Protein AF-G5BV35-F1 (afdb_monomer_lite)

Organism: Heterocephalus glaber (NCBI:txid10181)

pLDDT: mean 74.3, std 12.79, range [52.28, 94.0]

Secondary structure (DSSP, 8-state):
-PPPPPPPPPPPPPP-PPPP-----TT---HHHHHHHHHHHHHTT-SS--HHHHHHHHHHHS-HHHHHHHHHHHHHHHHHHHHT-

Structure (mmCIF, N/CA/C/O backbone):
data_AF-G5BV35-F1
#
_entry.id   AF-G5BV35-F1
#
loop_
_atom_site.group_PDB
_atom_site.id
_atom_site.type_symbol
_atom_site.label_atom_id
_atom_site.label_alt_id
_atom_site.label_comp_id
_atom_site.label_asym_id
_atom_site.label_entity_id
_atom_site.label_seq_id
_atom_site.pdbx_PDB_ins_code
_atom_site.Cartn_x
_atom_site.Cartn_y
_atom_site.Cartn_z
_atom_site.occupancy
_atom_site.B_iso_or_equiv
_atom_site.auth_seq_id
_atom_site.auth_comp_id
_atom_site.auth_asym_id
_atom_site.auth_atom_id
_atom_site.pdbx_PDB_model_num
ATOM 1 N N . MET A 1 1 ? 51.196 -22.886 -11.269 1.00 52.28 1 MET A N 1
ATOM 2 C CA . MET A 1 1 ? 50.314 -22.385 -10.194 1.00 52.28 1 MET A CA 1
ATOM 3 C C . MET A 1 1 ? 49.847 -20.993 -10.587 1.00 52.28 1 MET A C 1
ATOM 5 O O . MET A 1 1 ? 50.708 -20.129 -10.684 1.00 52.28 1 MET A O 1
ATOM 9 N N . PRO A 1 2 ? 48.564 -20.775 -10.922 1.00 65.44 2 PRO A N 1
ATOM 10 C CA . PRO A 1 2 ? 48.063 -19.432 -11.202 1.00 65.44 2 PRO A CA 1
ATOM 11 C C . PRO A 1 2 ? 47.829 -18.667 -9.889 1.00 65.44 2 PRO A C 1
ATOM 13 O O . PRO A 1 2 ? 47.339 -19.242 -8.918 1.00 65.44 2 PRO A O 1
ATOM 16 N N . GLU A 1 3 ? 48.197 -17.385 -9.849 1.00 63.47 3 GLU A N 1
ATOM 17 C CA . GLU A 1 3 ? 47.950 -16.512 -8.694 1.00 63.47 3 GLU A CA 1
ATOM 18 C C . GLU A 1 3 ? 46.445 -16.228 -8.502 1.00 63.47 3 GLU A C 1
ATOM 20 O O . GLU A 1 3 ? 45.705 -16.132 -9.488 1.00 63.47 3 GLU A O 1
ATOM 25 N N . PRO A 1 4 ? 45.962 -16.055 -7.255 1.00 67.81 4 PRO A N 1
ATOM 26 C CA . PRO A 1 4 ? 44.572 -15.699 -7.001 1.00 67.81 4 PRO A CA 1
ATOM 27 C C . PRO A 1 4 ? 44.284 -14.267 -7.472 1.00 67.81 4 PRO A C 1
ATOM 29 O O . PRO A 1 4 ? 44.958 -13.311 -7.083 1.00 67.81 4 PRO A O 1
ATOM 32 N N . ALA A 1 5 ? 43.247 -14.114 -8.299 1.00 67.69 5 ALA A N 1
ATOM 33 C CA . ALA A 1 5 ? 42.793 -12.822 -8.801 1.00 67.69 5 ALA A CA 1
ATOM 34 C C . ALA A 1 5 ? 42.461 -11.867 -7.638 1.00 67.69 5 ALA A C 1
ATOM 36 O O . ALA A 1 5 ? 41.596 -12.152 -6.807 1.00 67.69 5 ALA A O 1
ATOM 37 N N . ARG A 1 6 ? 43.143 -10.715 -7.577 1.00 67.00 6 ARG A N 1
ATOM 38 C CA . ARG A 1 6 ? 42.859 -9.666 -6.587 1.00 67.00 6 ARG A CA 1
ATOM 39 C C . ARG A 1 6 ? 41.422 -9.165 -6.762 1.00 67.00 6 ARG A C 1
ATOM 41 O O . ARG A 1 6 ? 41.045 -8.706 -7.837 1.00 67.00 6 ARG A O 1
ATOM 48 N N . SER A 1 7 ? 40.636 -9.218 -5.689 1.00 66.25 7 SER A N 1
ATOM 49 C CA . SER A 1 7 ? 39.294 -8.634 -5.632 1.00 66.25 7 SER A CA 1
ATOM 50 C C . SER A 1 7 ? 39.347 -7.117 -5.833 1.00 66.25 7 SER A C 1
ATOM 52 O O . SER A 1 7 ? 40.222 -6.449 -5.275 1.00 66.25 7 SER A O 1
ATOM 54 N N . ALA A 1 8 ? 38.398 -6.573 -6.599 1.00 70.19 8 ALA A N 1
ATOM 55 C CA . ALA A 1 8 ? 38.310 -5.145 -6.889 1.00 70.19 8 ALA A CA 1
ATOM 56 C C . ALA A 1 8 ? 38.276 -4.287 -5.600 1.00 70.19 8 ALA A C 1
ATOM 58 O O . ALA A 1 8 ? 37.626 -4.673 -4.623 1.00 70.19 8 ALA A O 1
ATOM 59 N N . PRO A 1 9 ? 38.954 -3.122 -5.574 1.00 63.41 9 PRO A N 1
ATOM 60 C CA . PRO A 1 9 ? 38.982 -2.251 -4.403 1.00 63.41 9 PRO A CA 1
ATOM 61 C C . PRO A 1 9 ? 37.577 -1.737 -4.054 1.00 63.41 9 PRO A C 1
ATOM 63 O O . PRO A 1 9 ? 36.834 -1.273 -4.918 1.00 63.41 9 PRO A O 1
ATOM 66 N N . ALA A 1 10 ? 37.221 -1.812 -2.769 1.00 67.75 10 ALA A N 1
ATOM 67 C CA . ALA A 1 10 ? 35.913 -1.398 -2.269 1.00 67.75 10 ALA A CA 1
ATOM 68 C C . ALA A 1 10 ? 35.661 0.113 -2.490 1.00 67.75 10 ALA A C 1
ATOM 70 O O . ALA A 1 10 ? 36.572 0.926 -2.291 1.00 67.75 10 ALA A O 1
ATOM 71 N N . PRO A 1 11 ? 34.431 0.526 -2.859 1.00 65.31 11 PRO A N 1
ATOM 72 C CA . PRO A 1 11 ? 34.111 1.932 -3.082 1.00 65.31 11 PRO A CA 1
ATOM 73 C C . PRO A 1 11 ? 34.213 2.732 -1.775 1.00 65.31 11 PRO A C 1
ATOM 75 O O . PRO A 1 11 ? 33.625 2.375 -0.752 1.00 65.31 11 PRO A O 1
ATOM 78 N N . LYS A 1 12 ? 34.961 3.843 -1.804 1.00 71.38 12 LYS A N 1
ATOM 79 C CA . LYS A 1 12 ? 35.128 4.739 -0.649 1.00 71.38 12 LYS A CA 1
ATOM 80 C C . LYS A 1 12 ? 33.797 5.419 -0.296 1.00 71.38 12 LYS A C 1
ATOM 82 O O . LYS A 1 12 ? 33.103 5.947 -1.164 1.00 71.38 12 LYS A O 1
ATOM 87 N N . LYS A 1 13 ? 33.457 5.417 0.997 1.00 65.75 13 LYS A N 1
ATOM 88 C CA . LYS A 1 13 ? 32.217 5.974 1.563 1.00 65.75 13 LYS A CA 1
ATOM 89 C C . LYS A 1 13 ? 32.113 7.475 1.263 1.00 65.75 13 LYS A C 1
ATOM 91 O O . LYS A 1 13 ? 32.964 8.252 1.686 1.00 65.75 13 LYS A O 1
ATOM 96 N N . GLY A 1 14 ? 31.071 7.861 0.526 1.00 66.00 14 GLY A N 1
ATOM 97 C CA . GLY A 1 14 ? 30.823 9.247 0.127 1.00 66.00 14 GLY A CA 1
ATOM 98 C C . GLY A 1 14 ? 30.618 10.185 1.319 1.00 66.00 14 GLY A C 1
ATOM 99 O O . GLY A 1 14 ? 30.020 9.817 2.332 1.00 66.00 14 GLY A O 1
ATOM 100 N N . SER A 1 15 ? 31.120 11.409 1.183 1.00 64.44 15 SER A N 1
ATOM 101 C CA . SER A 1 15 ? 31.004 12.483 2.166 1.00 64.44 15 SER A CA 1
ATOM 102 C C . SER A 1 15 ? 29.547 12.927 2.359 1.00 64.44 15 SER A C 1
ATOM 104 O O . SER A 1 15 ? 28.754 13.020 1.418 1.00 64.44 15 SER A O 1
ATOM 106 N N . LYS A 1 16 ? 29.180 13.179 3.620 1.00 61.56 16 LYS A N 1
ATOM 107 C CA . LYS A 1 16 ? 27.824 13.540 4.059 1.00 61.56 16 LYS A CA 1
ATOM 108 C C . LYS A 1 16 ? 27.435 14.896 3.451 1.00 61.56 16 LYS A C 1
ATOM 110 O O . LYS A 1 16 ? 28.059 15.907 3.757 1.00 61.56 16 LYS A O 1
ATOM 115 N N . LYS A 1 17 ? 26.420 14.923 2.579 1.00 68.19 17 LYS A N 1
ATOM 116 C CA . LYS A 1 17 ? 25.910 16.171 1.985 1.00 68.19 17 LYS A CA 1
ATOM 117 C C . LYS A 1 17 ? 25.200 17.028 3.037 1.00 68.19 17 LYS A C 1
ATOM 119 O O . LYS A 1 17 ? 24.481 16.500 3.885 1.00 68.19 17 LYS A O 1
ATOM 124 N N . ALA A 1 18 ? 25.390 18.345 2.950 1.00 67.88 18 ALA A N 1
ATOM 125 C CA . ALA A 1 18 ? 24.741 19.323 3.816 1.00 67.88 18 ALA A CA 1
ATOM 126 C C . ALA A 1 18 ? 23.211 19.272 3.661 1.00 67.88 18 ALA A C 1
ATOM 128 O O . ALA A 1 18 ? 22.682 19.276 2.548 1.00 67.88 18 ALA A O 1
ATOM 129 N N . VAL A 1 19 ? 22.505 19.207 4.791 1.00 61.78 19 VAL A N 1
ATOM 130 C CA . VAL A 1 19 ? 21.039 19.163 4.843 1.00 61.78 19 VAL A CA 1
ATOM 131 C C . VAL A 1 19 ? 20.496 20.572 4.616 1.00 61.78 19 VAL A C 1
ATOM 133 O O . VAL A 1 19 ? 20.770 21.479 5.398 1.00 61.78 19 VAL A O 1
ATOM 136 N N . THR A 1 20 ? 19.716 20.764 3.554 1.00 70.62 20 THR A N 1
ATOM 137 C CA . THR A 1 20 ? 18.986 22.014 3.310 1.00 70.62 20 THR A CA 1
ATOM 138 C C . THR A 1 20 ? 17.661 22.028 4.080 1.00 70.62 20 THR A C 1
ATOM 140 O O . THR A 1 20 ? 17.045 20.990 4.331 1.00 70.62 20 THR A O 1
ATOM 143 N N . LYS A 1 21 ? 17.223 23.222 4.498 1.00 66.75 21 LYS A N 1
ATOM 144 C CA . LYS A 1 21 ? 16.030 23.430 5.334 1.00 66.75 21 LYS A CA 1
ATOM 145 C C . LYS A 1 21 ? 14.766 22.999 4.575 1.00 66.75 21 LYS A C 1
ATOM 147 O O . LYS A 1 21 ? 14.380 23.625 3.592 1.00 66.75 21 LYS A O 1
ATOM 152 N N . ALA A 1 22 ? 14.126 21.920 5.026 1.00 65.56 22 ALA A N 1
ATOM 153 C CA . ALA A 1 22 ? 12.922 21.381 4.400 1.00 65.56 22 ALA A CA 1
ATOM 154 C C . ALA A 1 22 ? 11.735 22.353 4.532 1.00 65.56 22 ALA A C 1
ATOM 156 O O . ALA A 1 22 ? 11.410 22.811 5.628 1.00 65.56 22 ALA A O 1
ATOM 157 N N . GLN A 1 23 ? 11.058 22.645 3.417 1.00 56.00 23 GLN A N 1
ATOM 158 C CA . GLN A 1 23 ? 9.821 23.427 3.428 1.00 56.00 23 GLN A CA 1
ATOM 159 C C . GLN A 1 23 ? 8.703 22.650 4.141 1.00 56.00 23 GLN A C 1
ATOM 161 O O . GLN A 1 23 ? 8.459 21.472 3.860 1.00 56.00 23 GLN A O 1
ATOM 166 N N . LYS A 1 24 ? 8.007 23.330 5.059 1.00 58.31 24 LYS A N 1
ATOM 167 C CA . L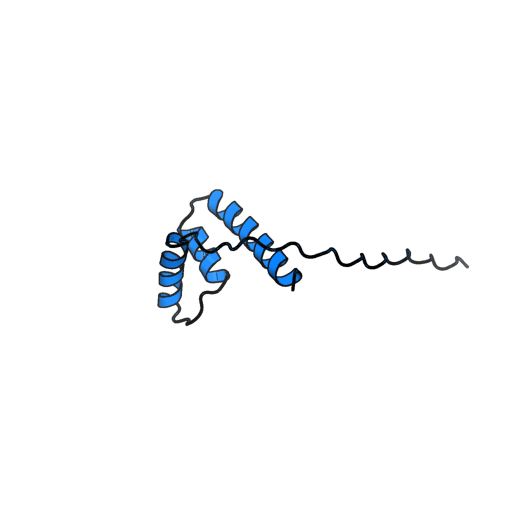YS A 1 24 ? 6.888 22.796 5.844 1.00 58.31 24 LYS A CA 1
ATOM 168 C C . LYS A 1 24 ? 5.749 22.383 4.898 1.00 58.31 24 LYS A C 1
ATOM 170 O O . LYS A 1 24 ? 5.085 23.233 4.315 1.00 58.31 24 LYS A O 1
ATOM 175 N N . LYS A 1 25 ? 5.505 21.077 4.732 1.00 60.78 25 LYS A N 1
ATOM 176 C CA . LYS A 1 25 ? 4.355 20.533 3.975 1.00 60.78 25 LYS A CA 1
ATOM 177 C C . LYS A 1 25 ? 3.093 20.417 4.842 1.00 60.78 25 LYS A C 1
ATOM 179 O O . LYS A 1 25 ? 2.346 19.446 4.726 1.00 60.78 25 LYS A O 1
ATOM 184 N N . ASP A 1 26 ? 2.837 21.405 5.691 1.00 55.44 26 ASP A N 1
ATOM 185 C CA . ASP A 1 26 ? 1.568 21.503 6.409 1.00 55.44 26 ASP A CA 1
ATOM 186 C C . ASP A 1 26 ? 0.549 22.179 5.490 1.00 55.44 26 ASP A C 1
ATOM 188 O O . ASP A 1 26 ? 0.549 23.395 5.343 1.00 55.44 26 ASP A O 1
ATOM 192 N N . GLY A 1 27 ? -0.302 21.398 4.815 1.00 57.31 27 GLY A N 1
ATOM 193 C CA . GLY A 1 27 ? -1.431 22.007 4.101 1.00 57.31 27 GLY A CA 1
ATOM 194 C C . GLY A 1 27 ? -2.181 21.175 3.066 1.00 57.31 27 GLY A C 1
ATOM 195 O O . GLY A 1 27 ? -3.287 21.557 2.688 1.00 57.31 27 GLY A O 1
ATOM 196 N N . LYS A 1 28 ? -1.682 20.018 2.608 1.00 60.94 28 LYS A N 1
ATOM 197 C CA . LYS A 1 28 ? -2.487 19.176 1.700 1.00 60.94 28 LYS A CA 1
ATOM 198 C C . LYS A 1 28 ? -3.447 18.305 2.507 1.00 60.94 28 LYS A C 1
ATOM 200 O O . LYS A 1 28 ? -3.069 17.238 2.988 1.00 60.94 28 LYS A O 1
ATOM 205 N N . LYS A 1 29 ? -4.704 18.757 2.628 1.00 60.53 29 LYS A N 1
ATOM 206 C CA . LYS A 1 29 ? -5.860 17.989 3.129 1.00 60.53 29 LYS A CA 1
ATOM 207 C C . LYS A 1 29 ? -6.018 16.688 2.316 1.00 60.53 29 LYS A C 1
ATOM 209 O O . LYS A 1 29 ? -6.826 16.609 1.396 1.00 60.53 29 LYS A O 1
ATOM 214 N N . ARG A 1 30 ? -5.261 15.640 2.664 1.00 60.38 30 ARG A N 1
ATOM 215 C CA . ARG A 1 30 ? -5.399 14.261 2.152 1.00 60.38 30 ARG A CA 1
ATOM 216 C C . ARG A 1 30 ? -6.658 13.608 2.738 1.00 60.38 30 ARG A C 1
ATOM 218 O O . ARG A 1 30 ? -6.577 12.643 3.490 1.00 60.38 30 ARG A O 1
ATOM 225 N N . LYS A 1 31 ? -7.838 14.165 2.454 1.00 60.19 31 LYS A N 1
ATOM 226 C CA . LYS A 1 31 ? -9.096 13.665 3.033 1.00 60.19 31 LYS A CA 1
ATOM 227 C C . LYS A 1 31 ? -9.625 12.405 2.340 1.00 60.19 31 LYS A C 1
ATOM 229 O O . LYS A 1 31 ? -10.263 11.598 3.004 1.00 60.19 31 LYS A O 1
ATOM 234 N N . ARG A 1 32 ? -9.327 12.207 1.049 1.00 60.59 32 ARG A N 1
ATOM 235 C CA . ARG A 1 32 ? -9.901 11.109 0.248 1.00 60.59 32 ARG A CA 1
ATOM 236 C C . ARG A 1 32 ? -9.369 9.730 0.668 1.00 60.59 32 ARG A C 1
ATOM 238 O O . ARG A 1 32 ? -10.125 8.924 1.190 1.00 60.59 32 ARG A O 1
ATOM 245 N N . SER A 1 33 ? -8.048 9.538 0.617 1.00 59.97 33 SER A N 1
ATOM 246 C CA . SER A 1 33 ? -7.396 8.270 1.001 1.00 59.97 33 SER A CA 1
ATOM 247 C C . SER A 1 33 ? -7.638 7.870 2.465 1.00 59.97 33 SER A C 1
ATOM 249 O O . SER A 1 33 ? -7.781 6.682 2.761 1.00 59.97 33 SER A O 1
ATOM 251 N N . ARG A 1 34 ? -7.750 8.844 3.386 1.00 62.56 34 ARG A N 1
ATOM 252 C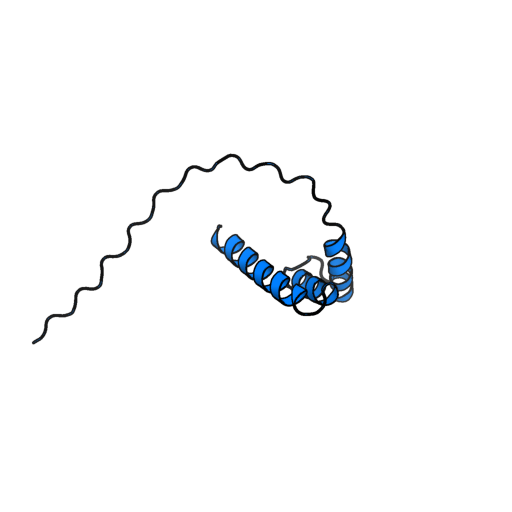 CA . ARG A 1 34 ? -8.037 8.547 4.797 1.00 62.56 34 ARG A CA 1
ATOM 253 C C . ARG A 1 34 ? -9.421 7.928 4.975 1.00 62.56 34 ARG A C 1
ATOM 255 O O . ARG A 1 34 ? -9.544 7.019 5.777 1.00 62.56 34 ARG A O 1
ATOM 262 N N . LYS A 1 35 ? -10.445 8.392 4.249 1.00 67.50 35 LYS A N 1
ATOM 263 C CA . LYS A 1 35 ? -11.823 7.896 4.408 1.00 67.50 35 LYS A CA 1
ATOM 264 C C . LYS A 1 35 ? -11.960 6.435 3.972 1.00 67.50 35 LYS A C 1
ATOM 266 O O . LYS A 1 35 ? -12.578 5.645 4.675 1.00 67.50 35 LYS A O 1
ATOM 271 N N . GLU A 1 36 ? -11.342 6.064 2.858 1.00 65.81 36 GLU A N 1
ATOM 272 C CA . GLU A 1 36 ? -11.388 4.682 2.362 1.00 65.81 36 GLU A CA 1
ATOM 273 C C . GLU A 1 36 ? -10.535 3.742 3.202 1.00 65.81 36 GLU A C 1
ATOM 275 O O . GLU A 1 36 ? -11.006 2.677 3.594 1.00 65.81 36 GLU A O 1
ATOM 280 N N . SER A 1 37 ? -9.328 4.172 3.578 1.00 62.59 37 SER A N 1
ATOM 281 C CA . SER A 1 37 ? -8.479 3.388 4.481 1.00 62.59 37 SER A CA 1
ATOM 282 C C . SER A 1 37 ? -9.133 3.224 5.856 1.00 62.59 37 SER A C 1
ATOM 284 O O . SER A 1 37 ? -8.998 2.175 6.473 1.00 62.59 37 SER A O 1
ATOM 286 N N . TYR A 1 38 ? -9.888 4.227 6.320 1.00 66.00 38 TYR A N 1
ATOM 287 C CA . TYR A 1 38 ? -10.625 4.168 7.582 1.00 66.00 38 TYR A CA 1
ATOM 288 C C . TYR A 1 38 ? -11.717 3.093 7.569 1.00 66.00 38 TYR A C 1
ATOM 290 O O . TYR A 1 38 ? -11.861 2.374 8.550 1.00 66.00 38 TYR A O 1
ATOM 298 N N . SER A 1 39 ? -12.439 2.912 6.457 1.00 63.22 39 SER A N 1
ATOM 299 C CA . SER A 1 39 ? -13.412 1.815 6.355 1.00 63.22 39 SER A CA 1
ATOM 300 C C . SER A 1 39 ? -12.735 0.443 6.493 1.00 63.22 39 SER A C 1
ATOM 302 O O . SER A 1 39 ? -13.146 -0.359 7.326 1.00 63.22 39 SER A O 1
ATOM 304 N N . VAL A 1 40 ? -11.623 0.216 5.785 1.00 65.69 40 VAL A N 1
ATOM 305 C CA . VAL A 1 40 ? -10.830 -1.027 5.867 1.00 65.6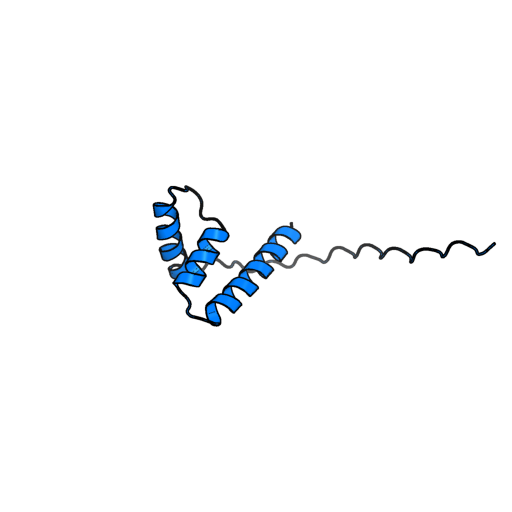9 40 VAL A CA 1
ATOM 306 C C . VAL A 1 40 ? -10.240 -1.240 7.270 1.00 65.69 40 VAL A C 1
ATOM 308 O O . VAL A 1 40 ? -10.170 -2.372 7.749 1.00 65.69 40 VAL A O 1
ATOM 311 N N . TYR A 1 41 ? -9.845 -0.160 7.944 1.00 64.50 41 TYR A N 1
ATOM 312 C CA . TYR A 1 41 ? -9.373 -0.149 9.330 1.00 64.50 41 TYR A CA 1
ATOM 313 C C . TYR A 1 41 ? -10.456 -0.608 10.318 1.00 64.50 41 TYR A C 1
ATOM 315 O O . TYR A 1 41 ? -10.189 -1.478 11.148 1.00 64.50 41 TYR A O 1
ATOM 323 N N . VAL A 1 42 ? -11.681 -0.079 10.190 1.00 65.31 42 VAL A N 1
ATOM 324 C CA . VAL A 1 42 ? -12.807 -0.428 11.073 1.00 65.31 42 VAL A CA 1
ATOM 325 C C . VAL A 1 42 ? -13.212 -1.886 10.860 1.00 65.31 42 VAL A C 1
ATOM 327 O O . VAL A 1 42 ? -13.373 -2.616 11.836 1.00 65.31 42 VAL A O 1
ATOM 330 N N . TYR A 1 43 ? -13.299 -2.342 9.605 1.00 63.22 43 TYR A N 1
ATOM 331 C CA . TYR A 1 43 ? -13.641 -3.735 9.298 1.00 63.22 43 TYR A CA 1
ATOM 332 C C . TYR A 1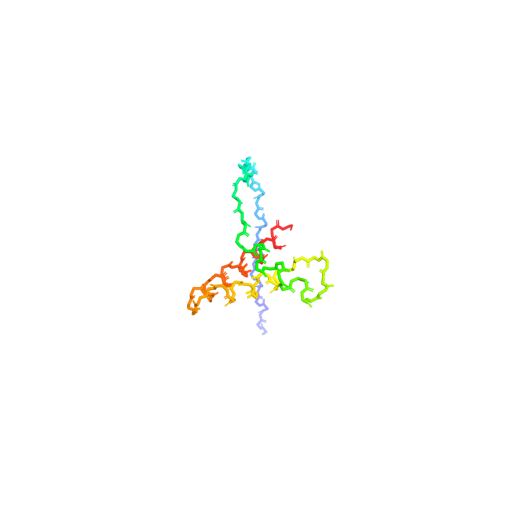 43 ? -12.618 -4.736 9.850 1.00 63.22 43 TYR A C 1
ATOM 334 O O . TYR A 1 43 ? -13.002 -5.787 10.353 1.00 63.22 43 TYR A O 1
ATOM 342 N N . ASN A 1 44 ? -11.326 -4.399 9.822 1.00 67.62 44 ASN A N 1
ATOM 343 C CA . ASN A 1 44 ? -10.267 -5.277 10.325 1.00 67.62 44 ASN A CA 1
ATOM 344 C C . ASN A 1 44 ? -9.946 -5.089 11.822 1.00 67.62 44 ASN A C 1
ATOM 346 O O . ASN A 1 44 ? -8.980 -5.684 12.298 1.00 67.62 44 ASN A O 1
ATOM 350 N N . LYS A 1 45 ? -10.721 -4.273 12.561 1.00 63.94 45 LYS A N 1
ATOM 351 C CA . LYS A 1 45 ? -10.550 -3.988 14.004 1.00 63.94 45 LYS A CA 1
ATOM 352 C C . LYS A 1 45 ? -9.109 -3.644 14.416 1.00 63.94 45 LYS A C 1
ATOM 354 O O . LYS A 1 45 ? -8.656 -4.010 15.499 1.00 63.94 45 LYS A O 1
ATOM 359 N N . ARG A 1 46 ? -8.358 -2.962 13.553 1.00 66.00 46 ARG A N 1
ATOM 360 C CA . ARG A 1 46 ? -6.995 -2.500 13.865 1.00 66.00 46 ARG A CA 1
ATOM 361 C C . ARG A 1 46 ? -7.049 -1.076 14.397 1.00 66.00 46 ARG A C 1
ATOM 363 O O . ARG A 1 46 ? -7.921 -0.340 13.975 1.00 66.00 46 ARG A O 1
ATOM 370 N N . SER A 1 47 ? -6.119 -0.696 15.279 1.00 71.12 47 SER A N 1
ATOM 371 C CA . SER A 1 47 ? -5.991 0.676 15.824 1.00 71.12 47 SER A CA 1
ATOM 372 C C . SER A 1 47 ? -4.986 1.556 15.070 1.00 71.12 47 SER A C 1
ATOM 374 O O . SER A 1 47 ? -4.894 2.755 15.324 1.00 71.12 47 SER A O 1
ATOM 376 N N . THR A 1 48 ? -4.294 0.998 14.070 1.00 77.31 48 THR A N 1
ATOM 377 C CA . THR A 1 48 ? -3.287 1.708 13.267 1.00 77.31 48 THR A CA 1
ATOM 378 C C . THR A 1 48 ? -3.466 1.402 11.788 1.00 77.31 48 THR A C 1
ATOM 380 O O . THR A 1 48 ? -3.557 0.234 11.420 1.00 77.31 48 THR A O 1
ATOM 383 N N . ILE A 1 49 ? -3.460 2.446 10.947 1.00 82.19 49 ILE A N 1
ATOM 384 C CA . ILE A 1 49 ? -3.513 2.287 9.490 1.00 82.19 49 ILE A CA 1
ATOM 385 C C . ILE A 1 49 ? -2.122 1.922 8.954 1.00 82.19 49 ILE A C 1
ATOM 387 O O . ILE A 1 49 ? -1.185 2.716 9.057 1.00 82.19 49 ILE A O 1
ATOM 391 N N . THR A 1 50 ? -1.981 0.740 8.359 1.00 87.94 50 THR A N 1
ATOM 392 C CA . THR A 1 50 ? -0.724 0.239 7.781 1.00 87.94 50 THR A CA 1
ATOM 393 C C . THR A 1 50 ? -0.594 0.566 6.289 1.00 87.94 50 THR A C 1
ATOM 395 O O . THR A 1 50 ? -1.579 0.810 5.589 1.00 87.94 50 THR A O 1
ATOM 398 N N . SER A 1 51 ? 0.632 0.520 5.751 1.00 84.50 51 SER A N 1
ATOM 399 C CA . SER A 1 51 ? 0.886 0.695 4.309 1.00 84.50 51 SER A CA 1
ATOM 400 C C . SER A 1 51 ? 0.094 -0.291 3.437 1.00 84.50 51 SER A C 1
ATOM 402 O O . SER A 1 51 ? -0.286 0.047 2.317 1.00 84.50 51 SER A O 1
ATOM 404 N N . ARG A 1 52 ? -0.226 -1.480 3.964 1.00 86.19 52 ARG A N 1
ATOM 405 C CA . ARG A 1 52 ? -1.038 -2.504 3.291 1.00 86.19 52 ARG A CA 1
ATOM 406 C C . ARG A 1 52 ? -2.509 -2.104 3.156 1.00 86.19 52 ARG A C 1
ATOM 408 O O . ARG A 1 52 ? -3.120 -2.356 2.117 1.00 86.19 52 ARG A O 1
ATOM 415 N N . GLU A 1 53 ? -3.070 -1.449 4.167 1.00 86.06 53 GLU A N 1
ATOM 416 C CA . GLU A 1 53 ? -4.442 -0.929 4.115 1.00 86.06 53 GLU A CA 1
ATOM 417 C C . GLU A 1 53 ? -4.541 0.241 3.130 1.00 86.06 53 GLU A C 1
ATOM 419 O O . GLU A 1 53 ? -5.470 0.278 2.326 1.00 86.06 53 GLU A O 1
ATOM 424 N N . ILE A 1 54 ? -3.526 1.114 3.088 1.00 86.69 54 ILE A N 1
ATOM 425 C CA . ILE A 1 54 ? -3.436 2.180 2.076 1.00 86.69 54 ILE A CA 1
ATOM 426 C C . ILE A 1 54 ? -3.336 1.583 0.666 1.00 86.69 54 ILE A C 1
ATOM 428 O O . ILE A 1 54 ? -4.043 2.023 -0.236 1.00 86.69 54 ILE A O 1
ATOM 432 N N . GLN A 1 55 ? -2.506 0.557 0.459 1.00 88.44 55 GLN A N 1
ATOM 433 C CA . GLN A 1 55 ? -2.368 -0.100 -0.845 1.00 88.44 55 GLN A CA 1
ATOM 434 C C . GLN A 1 55 ? -3.687 -0.741 -1.310 1.00 88.44 55 GLN A C 1
ATOM 436 O O . GLN A 1 55 ? -4.017 -0.698 -2.494 1.00 88.44 55 GLN A O 1
ATOM 441 N N . THR A 1 56 ? -4.455 -1.308 -0.378 1.00 89.06 56 THR A N 1
ATOM 442 C CA . THR A 1 56 ? -5.773 -1.893 -0.658 1.00 89.06 56 THR A CA 1
ATOM 443 C C . THR A 1 56 ? -6.793 -0.810 -1.004 1.00 89.06 56 THR A C 1
ATOM 445 O O . THR A 1 56 ? -7.477 -0.929 -2.015 1.00 89.06 56 THR A O 1
ATOM 448 N N . ALA A 1 57 ? -6.832 0.287 -0.243 1.00 86.38 57 ALA A N 1
ATOM 449 C CA . ALA A 1 57 ? -7.692 1.430 -0.543 1.00 86.38 57 ALA A CA 1
ATOM 450 C C . ALA A 1 57 ? -7.398 2.021 -1.933 1.00 86.38 57 ALA A C 1
ATOM 452 O O . ALA A 1 57 ? -8.320 2.286 -2.694 1.00 86.38 57 ALA A O 1
ATOM 453 N N . VAL A 1 58 ? -6.121 2.138 -2.316 1.00 90.19 58 VAL A N 1
ATOM 454 C CA . VAL A 1 58 ? -5.723 2.620 -3.652 1.00 90.19 58 VAL A CA 1
ATOM 455 C C . VAL A 1 58 ? -6.253 1.717 -4.770 1.00 90.19 58 VAL A C 1
ATOM 457 O O . VAL A 1 58 ? -6.712 2.232 -5.785 1.00 90.19 58 VAL A O 1
ATOM 460 N N . ARG A 1 59 ? -6.234 0.390 -4.587 1.00 88.94 59 ARG A N 1
ATOM 461 C CA . ARG A 1 59 ? -6.792 -0.561 -5.567 1.00 88.94 59 ARG A CA 1
ATOM 462 C C . ARG A 1 59 ? -8.318 -0.522 -5.642 1.00 88.94 59 ARG A C 1
ATOM 464 O O . ARG A 1 59 ? -8.864 -0.786 -6.702 1.00 88.94 59 ARG A O 1
ATOM 471 N N . LEU A 1 60 ? -8.992 -0.212 -4.535 1.00 88.94 60 LEU A N 1
ATOM 472 C CA . LEU A 1 60 ? -10.448 -0.045 -4.511 1.00 88.94 60 LEU A CA 1
ATOM 473 C C . LEU A 1 60 ? -10.885 1.290 -5.124 1.00 88.94 60 LEU A C 1
ATOM 475 O O . LEU A 1 60 ? -11.976 1.375 -5.677 1.00 88.94 60 LEU A O 1
ATOM 479 N N . LEU A 1 61 ? -10.046 2.326 -5.028 1.00 86.75 61 LEU A N 1
ATOM 480 C CA . LEU A 1 61 ? -10.386 3.664 -5.501 1.00 86.75 61 LEU A CA 1
ATOM 481 C C . LEU A 1 61 ? -10.033 3.912 -6.969 1.00 86.75 61 LEU A C 1
ATOM 483 O O . LEU A 1 61 ? -10.717 4.680 -7.647 1.00 86.75 61 LEU A O 1
ATOM 487 N N . LEU A 1 62 ? -8.934 3.329 -7.448 1.00 88.38 62 LEU A N 1
ATOM 488 C CA . LEU A 1 62 ? -8.422 3.576 -8.791 1.00 88.38 62 LEU A CA 1
ATOM 489 C C . LEU A 1 62 ? -8.676 2.362 -9.694 1.00 88.38 62 LEU A C 1
ATOM 491 O O . LEU A 1 62 ? -8.305 1.248 -9.327 1.00 88.38 62 LEU A O 1
ATOM 495 N N . PRO A 1 63 ? -9.251 2.552 -10.892 1.00 89.12 63 PRO A N 1
ATOM 496 C CA . PRO A 1 63 ? -9.439 1.463 -11.840 1.00 89.12 63 PRO A CA 1
ATOM 497 C C . PRO A 1 63 ? -8.148 1.1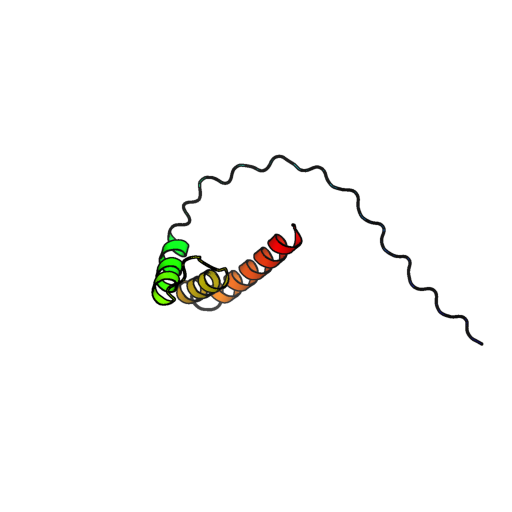40 -12.610 1.00 89.12 63 PRO A C 1
ATOM 499 O O . PRO A 1 63 ? -7.353 2.026 -12.939 1.00 89.12 63 PRO A O 1
ATOM 502 N N . GLY A 1 64 ? -7.977 -0.140 -12.951 1.00 89.62 64 GLY A N 1
ATOM 503 C CA . GLY A 1 64 ? -7.039 -0.611 -13.975 1.00 89.62 64 GLY A CA 1
ATOM 504 C C . GLY A 1 64 ? -5.583 -0.166 -13.790 1.00 89.62 64 GLY A C 1
ATOM 505 O O . GLY A 1 64 ? -4.966 -0.390 -12.747 1.00 89.62 64 GLY A O 1
ATOM 506 N N . GLU A 1 65 ? -5.017 0.440 -14.836 1.00 88.81 65 GLU A N 1
ATOM 507 C CA . GLU A 1 65 ? -3.585 0.760 -14.929 1.00 88.81 65 GLU A CA 1
ATOM 508 C C . GLU A 1 65 ? -3.135 1.836 -13.928 1.00 88.81 65 GLU A C 1
ATOM 510 O O . GLU A 1 65 ? -2.017 1.797 -13.410 1.00 88.81 65 GLU A O 1
ATOM 515 N N . LEU A 1 66 ? -4.046 2.739 -13.553 1.00 89.88 66 LEU A N 1
ATOM 516 C CA . LEU A 1 66 ? -3.776 3.792 -12.574 1.00 89.88 66 LEU A CA 1
ATOM 517 C C . LEU A 1 66 ? -3.460 3.213 -11.192 1.00 89.88 66 LEU A C 1
ATOM 519 O O . LEU A 1 66 ? -2.546 3.690 -10.517 1.00 89.88 66 LEU A O 1
ATOM 523 N N . ALA A 1 67 ? -4.166 2.156 -10.781 1.00 90.12 67 ALA A N 1
ATOM 524 C CA . ALA A 1 67 ? -3.882 1.480 -9.519 1.00 90.12 67 ALA A CA 1
ATOM 525 C C . ALA A 1 67 ? -2.501 0.817 -9.532 1.00 90.12 67 ALA A C 1
ATOM 527 O O . ALA A 1 67 ? -1.775 0.896 -8.541 1.00 90.12 67 ALA A O 1
ATOM 528 N N . LYS A 1 68 ? -2.104 0.196 -10.649 1.00 92.44 68 LYS A N 1
ATOM 529 C CA . LYS A 1 68 ? -0.793 -0.460 -10.773 1.00 92.44 68 LYS A CA 1
ATOM 530 C C . LYS A 1 68 ? 0.346 0.549 -10.642 1.00 92.44 68 LYS A C 1
ATOM 532 O O . LYS A 1 68 ? 1.289 0.312 -9.886 1.00 92.44 68 LYS A O 1
ATOM 537 N N . HIS A 1 69 ? 0.227 1.693 -11.314 1.00 94.00 69 HIS A N 1
ATOM 538 C CA . HIS A 1 69 ? 1.224 2.762 -11.253 1.00 94.00 69 HIS A CA 1
ATOM 539 C C . HIS A 1 69 ? 1.289 3.382 -9.855 1.00 94.00 69 HIS A C 1
ATOM 541 O O . HIS A 1 69 ? 2.368 3.463 -9.268 1.00 94.00 69 HIS A O 1
ATOM 547 N N . ALA A 1 70 ? 0.137 3.722 -9.269 1.00 90.56 70 ALA A N 1
ATOM 548 C CA . ALA A 1 70 ? 0.069 4.299 -7.928 1.00 90.56 70 ALA A CA 1
ATOM 549 C C . ALA A 1 70 ? 0.637 3.356 -6.852 1.00 90.56 70 ALA A C 1
ATOM 551 O O . ALA A 1 70 ? 1.345 3.796 -5.944 1.00 90.56 70 ALA A O 1
ATOM 552 N N . VAL A 1 71 ? 0.372 2.051 -6.960 1.00 92.19 71 VAL A N 1
ATOM 553 C CA . VAL A 1 71 ? 0.939 1.041 -6.058 1.00 92.19 71 VAL A CA 1
ATOM 554 C C . VAL A 1 71 ? 2.448 0.890 -6.269 1.00 92.19 71 VAL A C 1
ATOM 556 O O . VAL A 1 71 ? 3.187 0.824 -5.288 1.00 92.19 71 VAL A O 1
ATOM 559 N N . SER A 1 72 ? 2.918 0.869 -7.519 1.00 91.94 72 SER A N 1
ATOM 560 C CA . SER A 1 72 ? 4.346 0.775 -7.851 1.00 91.94 72 SER A CA 1
ATOM 561 C C . SER A 1 72 ? 5.141 1.967 -7.306 1.00 91.94 72 SER A C 1
ATOM 563 O O . SER A 1 72 ? 6.163 1.783 -6.641 1.00 91.94 72 SER A O 1
ATOM 565 N N . GLU A 1 73 ? 4.645 3.191 -7.500 1.00 92.62 73 GLU A N 1
ATOM 566 C CA . GLU A 1 73 ? 5.253 4.395 -6.925 1.00 92.62 73 GLU A CA 1
ATOM 567 C C . GLU A 1 73 ? 5.193 4.402 -5.397 1.00 92.62 73 GLU A C 1
ATOM 569 O O . GLU A 1 73 ? 6.180 4.742 -4.738 1.00 92.62 73 GLU A O 1
ATOM 574 N N . GLY A 1 74 ? 4.067 3.968 -4.825 1.00 91.94 74 GLY A N 1
ATOM 575 C CA . GLY A 1 74 ? 3.895 3.844 -3.381 1.00 91.94 74 GLY A CA 1
ATOM 576 C C . GLY A 1 74 ? 4.935 2.918 -2.751 1.00 91.94 74 GLY A C 1
ATOM 577 O O . GLY A 1 74 ? 5.591 3.301 -1.783 1.00 91.94 74 GLY A O 1
ATOM 578 N N . THR A 1 75 ? 5.151 1.733 -3.325 1.00 91.69 75 THR A N 1
ATOM 579 C CA . THR A 1 75 ? 6.145 0.771 -2.824 1.00 91.69 75 THR A CA 1
ATOM 580 C C . THR A 1 75 ? 7.564 1.332 -2.913 1.00 91.69 75 THR A C 1
ATOM 582 O O . THR A 1 75 ? 8.304 1.270 -1.932 1.00 91.69 75 THR A O 1
ATOM 585 N N . LYS A 1 76 ? 7.929 1.965 -4.037 1.00 92.19 76 LYS A N 1
ATOM 586 C CA . LYS A 1 76 ? 9.241 2.619 -4.197 1.00 92.19 76 LYS A CA 1
ATOM 587 C C . LYS A 1 76 ? 9.472 3.695 -3.133 1.00 92.19 76 LYS A C 1
ATOM 589 O O . LYS A 1 76 ? 10.560 3.782 -2.562 1.00 92.19 76 LYS A O 1
ATOM 594 N N . ALA A 1 77 ? 8.451 4.500 -2.842 1.00 89.12 77 ALA A N 1
ATOM 595 C CA . ALA A 1 77 ? 8.530 5.539 -1.822 1.00 89.12 77 ALA A CA 1
ATOM 596 C C . ALA A 1 77 ? 8.705 4.960 -0.410 1.00 89.12 77 ALA A C 1
ATOM 598 O O . ALA A 1 77 ? 9.497 5.497 0.363 1.00 89.12 77 ALA 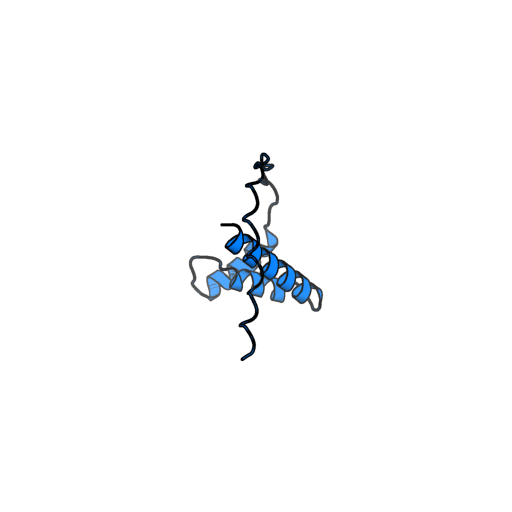A O 1
ATOM 599 N N . VAL A 1 78 ? 8.022 3.855 -0.086 1.00 88.56 78 VAL A N 1
ATOM 600 C CA . VAL A 1 78 ? 8.179 3.162 1.204 1.00 88.56 78 VAL A CA 1
ATOM 601 C C . VAL A 1 78 ? 9.604 2.643 1.359 1.00 88.56 78 VAL A C 1
ATOM 603 O O . VAL A 1 78 ? 10.248 2.963 2.353 1.00 88.56 78 VAL A O 1
ATOM 606 N N . THR A 1 79 ? 10.136 1.932 0.361 1.00 89.75 79 THR A N 1
ATOM 607 C CA . THR A 1 79 ? 11.512 1.412 0.401 1.00 89.75 79 THR A CA 1
ATOM 608 C C . THR A 1 79 ? 12.543 2.534 0.524 1.00 89.75 79 THR A C 1
ATOM 610 O O . THR A 1 79 ? 13.503 2.424 1.288 1.00 89.75 79 THR A O 1
ATOM 613 N N . LYS A 1 80 ? 12.344 3.652 -0.186 1.00 91.69 80 LYS A N 1
ATOM 614 C CA . LYS A 1 80 ? 13.208 4.834 -0.055 1.00 91.69 80 LYS A CA 1
ATOM 615 C C . LYS A 1 80 ? 13.144 5.420 1.354 1.00 91.69 80 LYS A C 1
ATOM 617 O O . LYS A 1 80 ? 14.172 5.789 1.908 1.00 91.69 80 LYS A O 1
ATOM 622 N N . TYR A 1 81 ? 11.954 5.507 1.937 1.00 87.31 81 TYR A N 1
ATOM 623 C CA . TYR A 1 81 ? 11.766 6.066 3.271 1.00 87.31 81 TYR A CA 1
ATOM 624 C C . TYR A 1 81 ? 12.386 5.186 4.363 1.00 87.31 81 TYR A C 1
ATOM 626 O O . TYR A 1 81 ? 13.013 5.713 5.276 1.00 87.31 81 TYR A O 1
ATOM 634 N N . THR A 1 82 ? 12.281 3.859 4.245 1.00 86.06 82 THR A N 1
ATOM 635 C CA . THR A 1 82 ? 12.897 2.928 5.202 1.00 86.06 82 THR A CA 1
ATOM 636 C C . THR A 1 82 ? 14.418 2.891 5.087 1.00 86.06 82 THR A C 1
ATOM 638 O O . THR A 1 82 ? 15.089 2.751 6.100 1.00 86.06 82 THR A O 1
ATOM 641 N N . SER A 1 83 ? 14.965 3.030 3.875 1.00 75.81 83 SER A N 1
ATOM 642 C CA . SER A 1 83 ? 16.419 3.056 3.635 1.00 75.81 83 SER A CA 1
ATOM 643 C C . SER A 1 83 ? 17.075 4.406 3.928 1.00 75.81 83 SER A C 1
ATOM 645 O O . SER A 1 83 ? 18.287 4.467 4.091 1.00 75.81 83 SER A O 1
ATOM 647 N N . SER A 1 84 ? 16.292 5.486 3.999 1.00 67.31 84 SER A N 1
ATOM 648 C CA . SER A 1 84 ? 16.791 6.831 4.318 1.00 67.31 84 SER A CA 1
ATOM 649 C C . SER A 1 84 ? 16.842 7.122 5.824 1.00 67.31 84 SER A C 1
ATOM 651 O O . SER A 1 84 ? 17.039 8.282 6.191 1.00 67.31 84 SER A O 1
ATOM 653 N N . LYS A 1 85 ? 16.619 6.116 6.680 1.00 53.16 85 LYS A N 1
ATOM 654 C CA . LYS A 1 85 ? 16.752 6.247 8.134 1.00 53.16 85 LYS A CA 1
ATOM 655 C C . LYS A 1 85 ? 18.180 5.968 8.587 1.00 53.16 85 LYS A C 1
ATOM 657 O O . LYS A 1 85 ? 18.792 5.028 8.040 1.00 53.16 85 LYS A O 1
#

Radius of gyration: 21.41 Å; chains: 1; bounding box: 64×46×31 Å

InterPro domains:
  IPR000558 Histone H2B [PR00621] (38-55)
  IPR000558 Histone H2B [PR00621] (55-68)
  IPR000558 Histone H2B [PR00621] (68-81)
  IPR000558 Histone H2B [PTHR23428] (43-83)
  IPR000558 Histone H2B [SM00427] (28-83)
  IPR009072 Histone-fold [G3DSA:1.10.20.10] (2-43)
  IPR009072 Histone-fold [G3DSA:1.10.20.10] (44-85)
  IPR009072 Histone-fold [SSF47113] (8-85)
  IPR055333 Histone H2B, conserved site [PS00357] (52-74)

Foldseek 3Di:
DDDDDDDDDDDDDDDDDDDDDDDDPPDPPPPQLCVQLVVVCVVVVHPDRDLVSSLVSLPVVDDDPSSVVVSVVSVVVVVVVVVVD

Sequence (85 aa):
MPEPARSAPAPKKGSKKAVTKAQKKDGKKRKRSRKESYSVYVYNKRSTITSREIQTAVRLLLPGELAKHAVSEGTKAVTKYTSSK